Protein AF-A0A955PKI2-F1 (afdb_monomer_lite)

Secondary structure (DSSP, 8-state):
-------------------PPPP-HHHHHHHTTS-HHHHHHHHTT-S-S-HHHHHHHHHHHHHTT----HHHHHGGGT---------S-SS-HHHHHHHHHHHHHHHHHT-

Foldseek 3Di:
DDDDDDDDDDPDDDDDPDPPPQDDLVNLCVVLVHDSVQLVCLVVVHDDDDPVSSVSSVVSCVVSVDDDDPVVVCVVVVDDLDDDDDDPDCPPPVVVVVVVVVVVVSVVVPD

Structure (mmCIF, N/CA/C/O backbone):
data_AF-A0A955PKI2-F1
#
_entry.id   AF-A0A955PKI2-F1
#
loop_
_atom_site.group_PDB
_atom_site.id
_atom_site.type_symbol
_atom_site.label_atom_id
_atom_site.label_alt_id
_atom_site.label_comp_id
_atom_site.label_asym_id
_atom_site.label_entity_id
_atom_site.label_seq_id
_atom_site.pdbx_PDB_ins_code
_atom_site.Cartn_x
_atom_site.Cartn_y
_atom_site.Cartn_z
_atom_site.occupancy
_atom_site.B_iso_or_equiv
_atom_site.auth_seq_id
_atom_site.auth_comp_id
_atom_site.auth_asym_id
_atom_site.auth_atom_id
_atom_site.pdbx_PDB_model_num
ATOM 1 N N . MET A 1 1 ? -20.799 58.830 27.863 1.00 39.50 1 MET A N 1
ATOM 2 C CA . MET A 1 1 ? -21.331 58.659 26.495 1.00 39.50 1 MET A CA 1
ATOM 3 C C . MET A 1 1 ? -20.478 57.595 25.817 1.00 39.50 1 MET A C 1
ATOM 5 O O . MET A 1 1 ? -19.327 57.869 25.518 1.00 39.50 1 MET A O 1
ATOM 9 N N . ILE A 1 2 ? -20.978 56.360 25.725 1.00 36.38 2 ILE A N 1
ATOM 10 C CA . ILE A 1 2 ? -20.266 55.199 25.167 1.00 36.38 2 ILE A CA 1
ATOM 11 C C . ILE A 1 2 ? -21.163 54.642 24.058 1.00 36.38 2 ILE A C 1
ATOM 13 O O . ILE A 1 2 ? -22.318 54.322 24.327 1.00 36.38 2 ILE A O 1
ATOM 17 N N . LEU A 1 3 ? -20.649 54.556 22.832 1.00 44.12 3 LEU A N 1
ATOM 18 C CA . LEU A 1 3 ? -21.265 53.817 21.728 1.00 44.12 3 LEU A CA 1
ATOM 19 C C . LEU A 1 3 ? -20.385 52.591 21.434 1.00 44.12 3 LEU A C 1
ATOM 21 O O . LEU A 1 3 ? -19.178 52.768 21.262 1.00 44.12 3 LEU A O 1
ATOM 25 N N . PRO A 1 4 ? -20.931 51.366 21.349 1.00 43.19 4 PRO A N 1
ATOM 26 C CA . PRO A 1 4 ? -20.208 50.231 20.792 1.00 43.19 4 PRO A CA 1
ATOM 27 C C . PRO A 1 4 ? -20.349 50.229 19.263 1.00 43.19 4 PRO A C 1
ATOM 29 O O . PRO A 1 4 ? -21.457 50.211 18.731 1.00 43.19 4 PRO A O 1
ATOM 32 N N . ALA A 1 5 ? -19.228 50.217 18.544 1.00 43.59 5 ALA A N 1
ATOM 33 C CA . ALA A 1 5 ? -19.220 49.916 17.118 1.00 43.59 5 ALA A CA 1
ATOM 34 C C . ALA A 1 5 ? -19.172 48.394 16.928 1.00 43.59 5 ALA A C 1
ATOM 36 O O . ALA A 1 5 ? -18.155 47.747 17.177 1.00 43.59 5 ALA A O 1
ATOM 37 N N . THR A 1 6 ? -20.282 47.814 16.481 1.00 47.28 6 THR A N 1
ATOM 38 C CA . THR A 1 6 ? -20.299 46.500 15.836 1.00 47.28 6 THR A CA 1
ATOM 39 C C . THR A 1 6 ? -19.907 46.688 14.371 1.00 47.28 6 THR A C 1
ATOM 41 O O . THR A 1 6 ? -20.590 47.420 13.667 1.00 47.28 6 THR A O 1
ATOM 44 N N . SER A 1 7 ? -18.863 46.014 13.882 1.00 40.56 7 SER A N 1
ATOM 45 C CA . SER A 1 7 ? -18.804 45.593 12.474 1.00 40.56 7 SER A CA 1
ATOM 46 C C . SER A 1 7 ? -17.753 44.503 12.256 1.00 40.56 7 SER A C 1
ATOM 48 O O . SER A 1 7 ? -16.552 44.751 12.202 1.00 40.56 7 SER A O 1
ATOM 50 N N . ASN A 1 8 ? -18.272 43.282 12.141 1.00 52.72 8 ASN A N 1
ATOM 51 C CA . ASN A 1 8 ? -17.845 42.186 11.273 1.00 52.72 8 ASN A CA 1
ATOM 52 C C . ASN A 1 8 ? -16.723 42.515 10.263 1.00 52.72 8 ASN A C 1
ATOM 54 O O . ASN A 1 8 ? -16.875 43.433 9.459 1.00 52.72 8 ASN A O 1
ATOM 58 N N . ASN A 1 9 ? -15.675 41.683 10.205 1.00 52.66 9 ASN A N 1
ATOM 59 C CA . ASN A 1 9 ? -14.960 41.492 8.944 1.00 52.66 9 ASN A CA 1
ATOM 60 C C . ASN A 1 9 ? -14.388 40.072 8.797 1.00 52.66 9 ASN A C 1
ATOM 62 O O . ASN 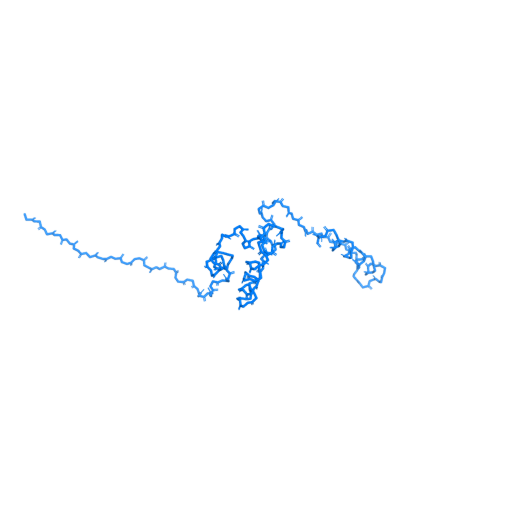A 1 9 ? -13.258 39.765 9.181 1.00 52.66 9 ASN A O 1
ATOM 66 N N . ASN A 1 10 ? -15.235 39.223 8.224 1.00 53.19 10 ASN A N 1
ATOM 67 C CA . ASN A 1 10 ? -14.928 38.055 7.407 1.00 53.19 10 ASN A CA 1
ATOM 68 C C . ASN A 1 10 ? -13.572 38.150 6.664 1.00 53.19 10 ASN A C 1
ATOM 70 O O . ASN A 1 10 ? -13.448 38.849 5.661 1.00 53.19 10 ASN A O 1
ATOM 74 N N . ARG A 1 11 ? -12.569 37.386 7.116 1.00 54.41 11 ARG A N 1
ATOM 75 C CA . ARG A 1 11 ? -11.324 37.130 6.371 1.00 54.41 11 ARG A CA 1
ATOM 76 C C . ARG A 1 11 ? -11.329 35.709 5.815 1.00 54.41 11 ARG A C 1
ATOM 78 O O . ARG A 1 11 ? -10.548 34.863 6.236 1.00 54.41 11 ARG A O 1
ATOM 85 N N . ASN A 1 12 ? -12.216 35.456 4.859 1.00 47.62 12 ASN A N 1
ATOM 86 C CA . ASN A 1 12 ? -12.076 34.327 3.948 1.00 47.62 12 ASN A CA 1
ATOM 87 C C . ASN A 1 12 ? -11.267 34.773 2.732 1.00 47.62 12 ASN A C 1
ATOM 89 O O . ASN A 1 12 ? -11.714 35.623 1.967 1.00 47.62 12 ASN A O 1
ATOM 93 N N . GLY A 1 13 ? -10.115 34.153 2.508 1.00 42.22 13 GLY A N 1
ATOM 94 C CA . GLY A 1 13 ? -9.396 34.343 1.259 1.00 42.22 13 GLY A CA 1
ATOM 95 C C . GLY A 1 13 ? -8.181 33.452 1.161 1.00 42.22 13 GLY A C 1
ATOM 96 O O . GLY A 1 13 ? -7.112 33.934 1.471 1.00 42.22 13 GLY A O 1
ATOM 97 N N . HIS A 1 14 ? -8.375 32.195 0.744 1.00 49.59 14 HIS A N 1
ATOM 98 C CA . HIS A 1 14 ? -7.484 31.419 -0.137 1.00 49.59 14 HIS A CA 1
ATOM 99 C C . HIS A 1 14 ? -8.274 30.200 -0.654 1.00 49.59 14 HIS A C 1
ATOM 101 O O . HIS A 1 14 ? -8.186 29.098 -0.114 1.00 49.59 14 HIS A O 1
ATOM 107 N N . GLN A 1 15 ? -9.115 30.403 -1.673 1.00 49.50 15 GLN A N 1
ATOM 108 C CA . GLN A 1 15 ? -9.765 29.299 -2.384 1.00 49.50 15 GLN A CA 1
ATOM 109 C C . GLN A 1 15 ? -8.751 28.699 -3.368 1.00 49.50 15 GLN A C 1
ATOM 111 O O . GLN A 1 15 ? -8.542 29.235 -4.453 1.00 49.50 15 GLN A O 1
ATOM 116 N N . HIS A 1 16 ? 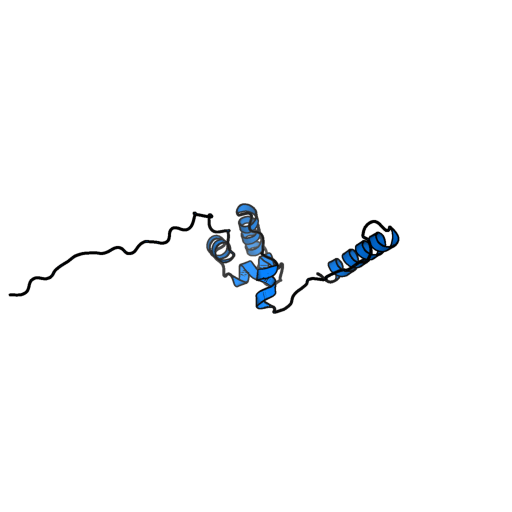-8.086 27.612 -2.971 1.00 48.09 16 HIS A N 1
ATOM 117 C CA . HIS A 1 16 ? -7.369 26.752 -3.913 1.00 48.09 16 HIS A CA 1
ATOM 118 C C . HIS A 1 16 ? -8.384 25.999 -4.791 1.00 48.09 16 HIS A C 1
ATOM 120 O O . HIS A 1 16 ? -9.457 25.646 -4.289 1.00 48.09 16 HIS A O 1
ATOM 126 N N . PRO A 1 17 ? -8.071 25.727 -6.074 1.00 50.44 17 PRO A N 1
ATOM 127 C CA . PRO A 1 17 ? -8.934 24.938 -6.948 1.00 50.44 17 PRO A CA 1
ATOM 128 C C . PRO A 1 17 ? -9.301 23.630 -6.240 1.00 50.44 17 PRO A C 1
ATOM 130 O O . PRO A 1 17 ? -8.432 22.923 -5.726 1.00 50.44 17 PRO A O 1
ATOM 133 N N . THR A 1 18 ? -10.601 23.361 -6.145 1.00 47.81 18 THR A N 1
ATOM 134 C CA . THR A 1 18 ? -11.205 22.306 -5.327 1.00 47.81 18 THR A CA 1
ATOM 135 C C . THR A 1 18 ? -10.916 20.921 -5.902 1.00 47.81 18 THR A C 1
ATOM 137 O O . THR A 1 18 ? -11.779 20.246 -6.463 1.00 47.81 18 THR A O 1
ATOM 140 N N . VAL A 1 19 ? -9.683 20.448 -5.722 1.00 61.94 19 VAL A N 1
ATOM 141 C CA . VAL A 1 19 ? -9.387 19.019 -5.787 1.00 61.94 19 VAL A CA 1
ATOM 142 C C . VAL A 1 19 ? -10.211 18.378 -4.675 1.00 61.94 19 VAL A C 1
ATOM 144 O O . VAL A 1 19 ? -9.989 18.663 -3.496 1.00 61.94 19 VAL A O 1
ATOM 147 N N . ARG A 1 20 ? -11.212 17.560 -5.032 1.00 62.28 20 ARG A N 1
ATOM 148 C CA . ARG A 1 20 ? -11.940 16.752 -4.042 1.00 62.28 20 ARG A CA 1
ATOM 149 C C . ARG A 1 20 ? -10.890 16.041 -3.183 1.00 62.28 20 ARG A C 1
ATOM 151 O O . ARG A 1 20 ? -10.002 15.416 -3.768 1.00 62.28 20 ARG A O 1
ATOM 158 N N . PRO A 1 21 ? -10.933 16.156 -1.844 1.00 68.62 21 PRO A N 1
ATOM 159 C CA . PRO A 1 21 ? -9.909 15.545 -1.014 1.00 68.62 21 PRO A CA 1
ATOM 160 C C . PRO A 1 21 ? -9.856 14.051 -1.328 1.00 68.62 21 PRO A C 1
ATOM 162 O O . PRO A 1 21 ? -10.885 13.375 -1.340 1.00 68.62 21 PRO A O 1
ATOM 165 N N . ALA A 1 22 ? -8.658 13.557 -1.647 1.00 78.00 22 ALA A N 1
ATOM 166 C CA . ALA A 1 22 ? -8.445 12.137 -1.871 1.00 78.00 22 ALA A CA 1
ATOM 167 C C . ALA A 1 22 ? -8.905 11.364 -0.630 1.00 78.00 22 ALA A C 1
ATOM 169 O O . ALA A 1 22 ? -8.670 11.801 0.500 1.00 78.00 22 ALA A O 1
ATOM 170 N N . VAL A 1 23 ? -9.553 10.218 -0.841 1.00 88.25 23 VAL A N 1
ATOM 171 C CA . VAL A 1 23 ? -10.038 9.367 0.250 1.00 88.25 23 VAL A CA 1
ATOM 172 C C . VAL A 1 23 ? -8.876 9.050 1.189 1.00 88.25 23 VAL A C 1
ATOM 174 O O . VAL A 1 23 ? -7.798 8.647 0.754 1.00 88.25 23 VAL A O 1
ATOM 177 N N . THR A 1 24 ? -9.088 9.233 2.491 1.00 90.81 24 THR A N 1
ATOM 178 C CA . THR A 1 24 ? -8.045 9.028 3.508 1.00 90.81 24 THR A CA 1
ATOM 179 C C . THR A 1 24 ? -8.358 7.840 4.415 1.00 90.81 24 THR A C 1
ATOM 181 O O . THR A 1 24 ? -9.515 7.469 4.614 1.00 90.81 24 THR A O 1
ATOM 184 N N . MET A 1 25 ? -7.334 7.278 5.072 1.00 91.38 25 MET A N 1
ATOM 185 C CA . MET A 1 25 ? -7.542 6.253 6.110 1.00 91.38 25 MET A CA 1
ATOM 186 C C . MET A 1 25 ? -8.428 6.748 7.262 1.00 91.38 25 MET A C 1
ATOM 188 O O . MET A 1 25 ? -9.140 5.951 7.868 1.00 91.38 25 MET A O 1
ATOM 192 N N . LYS A 1 26 ? -8.403 8.055 7.560 1.00 92.06 26 LYS A N 1
ATOM 193 C CA . LYS A 1 26 ? -9.260 8.678 8.578 1.00 92.06 26 LYS A CA 1
ATOM 194 C C . LYS A 1 26 ? -10.734 8.603 8.185 1.00 92.06 26 LYS A C 1
ATOM 196 O O . LYS A 1 26 ? -11.580 8.314 9.026 1.00 92.06 26 LYS A O 1
ATOM 201 N N . GLU A 1 27 ? -11.033 8.825 6.912 1.00 92.94 27 GLU A N 1
ATOM 202 C CA . GLU A 1 27 ? -12.389 8.720 6.384 1.00 92.94 27 GLU A CA 1
ATOM 203 C C . GLU A 1 27 ? -12.893 7.273 6.379 1.00 92.94 27 GLU A C 1
ATOM 205 O O . GLU A 1 27 ? -13.992 7.007 6.866 1.00 92.94 27 GLU A O 1
ATOM 210 N N . ILE A 1 28 ? -12.060 6.324 5.943 1.00 94.62 28 ILE A N 1
ATOM 211 C CA . ILE A 1 28 ? -12.382 4.890 6.007 1.00 94.62 28 ILE A CA 1
ATOM 212 C C . ILE A 1 28 ? -12.632 4.453 7.456 1.00 94.62 28 ILE A C 1
ATOM 214 O O . ILE A 1 28 ? -13.598 3.743 7.726 1.00 94.62 28 ILE A O 1
ATOM 218 N N . ALA A 1 29 ? -11.798 4.901 8.399 1.00 95.50 29 ALA A N 1
ATOM 219 C CA . ALA A 1 29 ? -11.944 4.587 9.818 1.00 95.50 29 ALA A CA 1
ATOM 220 C C . ALA A 1 29 ? -13.283 5.092 10.380 1.00 95.50 29 ALA A C 1
ATOM 222 O O . ALA A 1 29 ? -13.963 4.358 11.099 1.00 95.50 29 ALA A O 1
ATOM 223 N N . ARG A 1 30 ? -13.696 6.305 9.983 1.00 94.94 30 ARG A N 1
ATOM 224 C CA . ARG A 1 30 ? -15.002 6.874 10.337 1.00 94.94 30 ARG A CA 1
ATOM 225 C C . ARG A 1 30 ? -16.155 6.023 9.801 1.00 94.94 30 ARG A C 1
ATOM 227 O O . ARG A 1 30 ? -17.089 5.742 10.540 1.00 94.94 30 ARG A O 1
ATOM 234 N N . LEU A 1 31 ? -16.086 5.602 8.538 1.00 94.31 31 LEU A N 1
ATOM 235 C CA . LEU A 1 31 ? -17.144 4.815 7.891 1.00 94.31 31 LEU A CA 1
ATOM 236 C C . LEU A 1 31 ? -17.240 3.378 8.420 1.00 94.31 31 LEU A C 1
ATOM 238 O O . LEU A 1 31 ? -18.336 2.837 8.495 1.00 94.31 31 LEU A O 1
ATOM 242 N N . ALA A 1 32 ? -16.114 2.775 8.805 1.00 94.38 32 ALA A N 1
ATOM 243 C CA . ALA A 1 32 ? -16.045 1.416 9.354 1.00 94.38 32 ALA A CA 1
ATOM 244 C C . ALA A 1 32 ? -16.241 1.350 10.885 1.00 94.38 32 ALA A C 1
ATOM 246 O O . ALA A 1 32 ? -16.072 0.285 11.498 1.00 94.38 32 ALA A O 1
ATOM 247 N N . ASN A 1 33 ? -16.521 2.500 11.514 1.00 95.38 33 ASN A N 1
ATOM 248 C CA . ASN A 1 33 ? -16.606 2.683 12.962 1.00 95.38 33 ASN A CA 1
ATOM 249 C C . ASN A 1 33 ? -15.434 2.016 13.708 1.00 95.38 33 ASN A C 1
ATOM 251 O O . ASN A 1 33 ? -15.607 1.118 14.535 1.00 95.38 33 ASN A O 1
ATOM 255 N N . THR A 1 34 ? -14.211 2.388 13.330 1.00 96.12 34 THR A N 1
ATOM 256 C CA . THR A 1 34 ? -12.985 1.808 13.885 1.00 96.12 34 THR A CA 1
ATOM 257 C C . THR A 1 34 ? -11.861 2.838 13.965 1.00 96.12 34 THR A C 1
ATOM 259 O O . THR A 1 34 ? -11.992 3.971 13.512 1.00 96.12 34 THR A O 1
ATOM 262 N N . SER A 1 35 ? -10.728 2.460 14.554 1.00 96.19 35 SER A N 1
ATOM 263 C CA . SER A 1 35 ? -9.551 3.326 14.639 1.00 96.19 35 SER A CA 1
ATOM 264 C C . SER A 1 35 ? -8.730 3.317 13.345 1.00 96.19 35 SER A C 1
ATOM 266 O O . SER A 1 35 ? -8.673 2.314 12.628 1.00 96.19 35 SER A O 1
ATOM 268 N N . ILE A 1 36 ? -7.994 4.406 13.090 1.00 94.31 36 ILE A N 1
ATOM 269 C CA . ILE A 1 36 ? -7.031 4.496 11.972 1.00 94.31 36 ILE A CA 1
ATOM 270 C C . ILE A 1 36 ? -6.022 3.338 12.032 1.00 94.31 36 ILE A C 1
ATOM 272 O O . ILE A 1 36 ? -5.686 2.755 11.005 1.00 94.31 36 ILE A O 1
ATOM 276 N N . ALA A 1 37 ? -5.592 2.944 13.235 1.00 93.38 37 ALA A N 1
ATOM 277 C CA . ALA A 1 37 ? -4.689 1.812 13.435 1.00 93.38 37 ALA A CA 1
ATOM 278 C C . ALA A 1 37 ? -5.290 0.480 12.952 1.00 93.38 37 ALA A C 1
ATOM 280 O O . ALA A 1 37 ? -4.575 -0.357 12.405 1.00 93.38 37 ALA A O 1
ATOM 281 N N . THR A 1 38 ? -6.598 0.275 13.119 1.00 95.25 38 THR A N 1
ATOM 282 C CA . THR A 1 38 ? -7.282 -0.926 12.618 1.00 95.25 38 THR A CA 1
ATOM 283 C C . THR A 1 38 ? -7.340 -0.928 11.097 1.00 95.25 38 THR A C 1
ATOM 285 O O . THR A 1 38 ? -6.986 -1.933 10.487 1.00 95.25 38 THR A O 1
ATOM 288 N N . VAL A 1 39 ? -7.694 0.202 10.478 1.00 94.94 39 VAL A N 1
ATOM 289 C CA . VAL A 1 39 ? -7.674 0.341 9.011 1.00 94.94 39 VAL A CA 1
ATOM 290 C C . VAL A 1 39 ? -6.268 0.117 8.461 1.00 94.94 39 VAL A C 1
ATOM 292 O O . VAL A 1 39 ? -6.096 -0.652 7.522 1.00 94.94 39 VAL A O 1
ATOM 295 N N . SER A 1 40 ? -5.248 0.711 9.087 1.00 91.94 40 SER A N 1
ATOM 296 C CA . SER A 1 40 ? -3.844 0.521 8.712 1.00 91.94 40 SER A CA 1
ATOM 297 C C . SER A 1 40 ? -3.433 -0.955 8.756 1.00 91.94 40 SER A C 1
ATOM 299 O O . SER A 1 40 ? -2.819 -1.443 7.809 1.00 91.94 40 SER A O 1
ATOM 301 N N . ARG A 1 41 ? -3.830 -1.703 9.799 1.00 93.31 41 ARG A N 1
ATOM 302 C CA . ARG A 1 41 ? -3.589 -3.156 9.878 1.00 93.31 41 ARG A CA 1
ATOM 303 C C . ARG A 1 41 ? -4.316 -3.931 8.784 1.00 93.31 41 ARG A C 1
ATOM 305 O O . ARG A 1 41 ? -3.729 -4.852 8.229 1.00 93.31 41 ARG A O 1
ATOM 312 N N . VAL A 1 42 ? -5.565 -3.578 8.476 1.00 94.56 42 VAL A N 1
ATOM 313 C CA . VAL A 1 42 ? -6.333 -4.240 7.410 1.00 94.56 42 VAL A CA 1
ATOM 314 C C . VAL A 1 42 ? -5.679 -4.011 6.050 1.00 94.56 42 VAL A C 1
ATOM 316 O O . VAL A 1 42 ? -5.401 -4.982 5.354 1.00 94.56 42 VAL A O 1
ATOM 319 N N . VAL A 1 43 ? -5.370 -2.755 5.714 1.00 91.38 43 VAL A N 1
ATOM 320 C CA . VAL A 1 43 ? -4.736 -2.367 4.444 1.00 91.38 43 VAL A CA 1
ATOM 321 C C . VAL A 1 43 ? -3.342 -2.982 4.299 1.00 91.38 43 VAL A C 1
ATOM 323 O O . VAL A 1 43 ? -2.992 -3.450 3.225 1.00 91.38 43 VAL A O 1
ATOM 326 N N . ALA A 1 44 ? -2.560 -3.043 5.380 1.00 88.38 44 ALA A N 1
ATOM 327 C CA . ALA A 1 44 ? -1.247 -3.691 5.393 1.00 88.38 44 ALA A CA 1
ATOM 328 C C . ALA A 1 44 ? -1.311 -5.224 5.564 1.00 88.38 44 ALA A C 1
ATOM 330 O O . ALA A 1 44 ? -0.288 -5.843 5.843 1.00 88.38 44 ALA A O 1
ATOM 331 N N . ASN A 1 45 ? -2.506 -5.820 5.487 1.00 89.69 45 ASN A N 1
ATOM 332 C CA . ASN A 1 45 ? -2.771 -7.245 5.690 1.00 89.69 45 ASN A CA 1
ATOM 333 C C . ASN A 1 45 ? -2.139 -7.859 6.964 1.00 89.69 45 ASN A C 1
ATOM 335 O O . ASN A 1 45 ? -1.771 -9.029 7.001 1.00 89.69 45 ASN A O 1
ATOM 339 N N . LYS A 1 46 ? -2.016 -7.077 8.043 1.00 89.81 46 LYS A N 1
ATOM 340 C CA . LYS A 1 46 ? -1.464 -7.536 9.328 1.00 89.81 46 LYS A CA 1
ATOM 341 C C . LYS A 1 46 ? -2.517 -8.282 10.156 1.00 89.81 46 LYS A C 1
ATOM 343 O O . LYS A 1 46 ? -3.687 -7.892 10.107 1.00 89.81 46 LYS A O 1
ATOM 348 N N . PRO A 1 47 ? -2.139 -9.293 10.960 1.00 90.62 47 PRO A N 1
ATOM 349 C CA . PRO A 1 47 ? -3.063 -10.003 11.848 1.00 90.62 47 PRO A CA 1
ATOM 350 C C . PRO A 1 47 ? -3.599 -9.107 12.985 1.00 90.62 47 PRO A C 1
ATOM 352 O O . PRO A 1 47 ? -3.183 -7.958 13.151 1.00 90.62 47 PRO A O 1
ATOM 355 N N . GLY A 1 48 ? -4.545 -9.631 13.774 1.00 91.50 48 GLY A N 1
ATOM 356 C CA . GLY A 1 48 ? -5.102 -8.932 14.946 1.00 91.50 48 GLY A CA 1
ATOM 357 C C . GLY A 1 48 ? -6.374 -8.115 14.687 1.00 91.50 48 GLY A C 1
ATOM 358 O O . GLY A 1 48 ? -6.750 -7.283 15.508 1.00 91.50 48 GLY A O 1
ATOM 359 N N . VAL A 1 49 ? -7.056 -8.347 13.560 1.00 95.31 49 VAL A N 1
ATOM 360 C CA . VAL A 1 49 ? -8.383 -7.781 13.262 1.00 95.31 49 VAL A CA 1
ATOM 361 C C . VAL A 1 49 ? -9.347 -8.928 12.992 1.00 95.31 49 VAL A C 1
ATOM 363 O O . VAL A 1 49 ? -9.042 -9.801 12.179 1.00 95.31 49 VAL A O 1
ATOM 366 N N . ARG A 1 50 ? -10.501 -8.926 13.671 1.00 94.88 50 ARG A N 1
ATOM 367 C CA . ARG A 1 50 ? -11.542 -9.955 13.510 1.00 94.88 50 ARG A CA 1
ATOM 368 C C . ARG A 1 50 ? -11.967 -10.064 12.033 1.00 94.88 50 ARG A C 1
ATOM 370 O O . ARG A 1 50 ? -12.178 -9.010 11.426 1.00 94.88 50 ARG A O 1
ATOM 377 N N . PRO A 1 51 ? -12.174 -11.277 11.481 1.00 94.75 51 PRO A N 1
ATOM 378 C CA . PRO A 1 51 ? -12.493 -11.476 10.061 1.00 94.75 51 PRO A CA 1
ATOM 379 C C . PRO A 1 51 ? -13.654 -10.607 9.566 1.00 94.75 51 PRO A C 1
ATOM 381 O O . PRO A 1 51 ? -13.490 -9.851 8.616 1.00 94.75 51 PRO A O 1
ATOM 384 N N . LYS A 1 52 ? -14.767 -10.588 10.311 1.00 95.38 52 LYS A N 1
ATOM 385 C CA . LYS A 1 52 ? -15.944 -9.760 10.005 1.00 95.38 52 LYS A CA 1
ATOM 386 C C . LYS A 1 52 ? -15.614 -8.269 9.839 1.00 95.38 52 LYS A C 1
ATOM 388 O O . LYS A 1 52 ? -16.097 -7.616 8.924 1.00 95.38 52 LYS A O 1
ATOM 393 N N . LYS A 1 53 ? -14.777 -7.714 10.725 1.00 94.69 53 LYS A N 1
ATOM 394 C CA . LYS A 1 53 ? -14.407 -6.288 10.684 1.00 94.69 53 LYS A CA 1
ATOM 395 C C . LYS A 1 53 ? -13.384 -6.002 9.581 1.00 94.69 53 LYS A C 1
ATOM 397 O O . LYS A 1 53 ? -13.392 -4.916 9.013 1.00 94.69 53 LYS A O 1
ATOM 402 N N . ARG A 1 54 ? -12.512 -6.967 9.267 1.00 96.69 54 ARG A N 1
ATOM 403 C CA . ARG A 1 54 ? -11.595 -6.878 8.123 1.00 96.69 54 ARG A CA 1
ATOM 404 C C . ARG A 1 54 ? -12.373 -6.776 6.815 1.00 96.69 54 ARG A C 1
ATOM 406 O O . ARG A 1 54 ? -12.084 -5.886 6.026 1.00 96.69 54 ARG A O 1
ATOM 413 N N . GLU A 1 55 ? -13.349 -7.652 6.621 1.00 96.44 55 GLU A N 1
ATOM 414 C CA . GLU A 1 55 ? -14.200 -7.670 5.431 1.00 96.44 55 GLU A CA 1
ATOM 415 C C . GLU A 1 55 ? -14.960 -6.347 5.255 1.00 96.44 55 GLU A C 1
ATOM 417 O O . GLU A 1 55 ? -14.900 -5.735 4.194 1.00 96.44 55 GLU A O 1
ATOM 422 N N . GLU A 1 56 ? -15.571 -5.832 6.326 1.00 95.94 56 GLU A N 1
ATOM 423 C CA . GLU A 1 56 ? -16.246 -4.527 6.327 1.00 95.94 56 GLU A CA 1
ATOM 424 C C . GLU A 1 56 ? -15.321 -3.384 5.872 1.00 95.94 56 GLU A C 1
ATOM 426 O O . GLU A 1 56 ? -15.688 -2.580 5.013 1.00 95.94 56 GLU A O 1
ATOM 431 N N . VAL A 1 57 ? -14.096 -3.329 6.407 1.00 96.00 57 VAL A N 1
ATOM 432 C CA . VAL A 1 57 ? -13.107 -2.311 6.025 1.00 96.00 57 VAL A CA 1
ATOM 433 C C . VAL A 1 57 ? -12.678 -2.477 4.565 1.00 96.00 57 VAL A C 1
ATOM 435 O O . VAL A 1 57 ? -12.601 -1.479 3.851 1.00 96.00 57 VAL A O 1
ATOM 438 N N . LEU A 1 58 ? -12.419 -3.705 4.103 1.00 95.50 58 LEU A N 1
ATOM 439 C CA . LEU A 1 58 ? -12.026 -3.975 2.714 1.00 95.50 58 LEU A CA 1
ATOM 440 C C . LEU A 1 58 ? -13.127 -3.583 1.721 1.00 95.50 58 LEU A C 1
ATOM 442 O O . LEU A 1 58 ? -12.828 -2.974 0.693 1.00 95.50 58 LEU A O 1
ATOM 446 N N . ASN A 1 59 ? -14.391 -3.833 2.061 1.00 96.12 59 ASN A N 1
ATOM 447 C CA . ASN A 1 59 ? -15.537 -3.414 1.254 1.00 96.12 59 ASN A CA 1
ATOM 448 C C . ASN A 1 59 ? -15.610 -1.886 1.128 1.00 96.12 59 ASN A C 1
ATOM 450 O O . ASN A 1 59 ? -15.830 -1.356 0.039 1.00 96.12 59 ASN A O 1
ATOM 454 N N . ILE A 1 60 ? -15.374 -1.155 2.223 1.00 95.31 60 ILE A N 1
ATOM 455 C CA . ILE A 1 60 ? -15.340 0.314 2.205 1.00 95.31 60 ILE A CA 1
ATOM 456 C C . ILE A 1 60 ? -14.151 0.828 1.382 1.00 95.31 60 ILE A C 1
ATOM 458 O O . ILE A 1 60 ? -14.330 1.733 0.571 1.00 95.31 60 ILE A O 1
ATOM 462 N N . VAL A 1 61 ? -12.960 0.245 1.557 1.00 93.50 61 VAL A N 1
ATOM 463 C CA . VAL A 1 61 ? -11.750 0.583 0.784 1.00 93.50 61 VAL A CA 1
ATOM 464 C C . VAL A 1 61 ? -11.995 0.417 -0.715 1.00 93.50 61 VAL A C 1
ATOM 466 O O . VAL A 1 61 ? -11.701 1.336 -1.480 1.00 93.50 61 VAL A O 1
ATOM 469 N N . SER A 1 62 ? -12.575 -0.718 -1.115 1.00 92.94 62 SER A N 1
ATOM 470 C CA . SER A 1 62 ? -12.916 -1.019 -2.507 1.00 92.94 62 SER A CA 1
ATOM 471 C C . SER A 1 62 ? -13.935 -0.023 -3.064 1.00 92.94 62 SER A C 1
ATOM 473 O O . SER A 1 62 ? -13.679 0.612 -4.085 1.00 92.94 62 SER A O 1
ATOM 475 N N . ARG A 1 63 ? -15.041 0.208 -2.343 1.00 93.50 63 ARG A N 1
ATOM 476 C CA . ARG A 1 63 ? -16.108 1.134 -2.756 1.00 93.50 63 ARG A CA 1
ATOM 477 C C . ARG A 1 63 ? -15.621 2.570 -2.947 1.00 93.50 63 ARG A C 1
ATOM 479 O O . ARG A 1 63 ? -16.134 3.280 -3.803 1.00 93.50 63 ARG A O 1
ATOM 486 N N . LEU A 1 64 ? -14.664 3.008 -2.134 1.00 91.50 64 LEU A N 1
ATOM 487 C CA . LEU A 1 64 ? -14.114 4.361 -2.198 1.00 91.50 64 LEU A CA 1
ATOM 488 C C . LEU A 1 64 ? -12.906 4.482 -3.138 1.00 91.50 64 LEU A C 1
ATOM 490 O O . LEU A 1 64 ? -12.383 5.581 -3.305 1.00 91.50 64 LEU A O 1
ATOM 494 N N . GLY A 1 65 ? -12.431 3.378 -3.723 1.00 89.00 65 GLY A N 1
ATOM 495 C CA . GLY A 1 65 ? -11.248 3.379 -4.584 1.00 89.00 65 GLY A CA 1
ATOM 496 C C . GLY A 1 65 ? -9.973 3.829 -3.865 1.00 89.00 65 GLY A C 1
ATOM 497 O O . GLY A 1 65 ? -9.084 4.409 -4.491 1.00 89.00 65 GLY A O 1
ATOM 498 N N . PHE A 1 66 ? -9.877 3.606 -2.550 1.00 89.44 66 PHE A N 1
ATOM 499 C CA . PHE A 1 66 ? -8.715 4.033 -1.775 1.00 89.44 66 PHE A CA 1
ATOM 500 C C . PHE A 1 66 ? -7.465 3.260 -2.203 1.00 89.44 66 PHE A C 1
ATOM 502 O O . PHE A 1 66 ? -7.407 2.035 -2.088 1.00 89.44 66 PHE A O 1
ATOM 509 N N . LYS A 1 67 ? -6.439 3.994 -2.642 1.00 84.81 67 LYS A N 1
ATOM 510 C CA . LYS A 1 67 ? -5.117 3.452 -2.961 1.00 84.81 67 LYS A CA 1
ATOM 511 C C . LYS A 1 67 ? -4.098 3.958 -1.938 1.00 84.81 67 LYS A C 1
ATOM 513 O O . LYS A 1 67 ? -3.946 5.173 -1.796 1.00 84.81 67 LYS A O 1
ATOM 518 N N . PRO A 1 68 ? -3.398 3.066 -1.217 1.00 80.44 68 PRO A N 1
ATOM 519 C CA . PRO A 1 68 ? -2.341 3.475 -0.303 1.00 80.44 68 PRO A CA 1
ATOM 520 C C . PRO A 1 68 ? -1.232 4.203 -1.0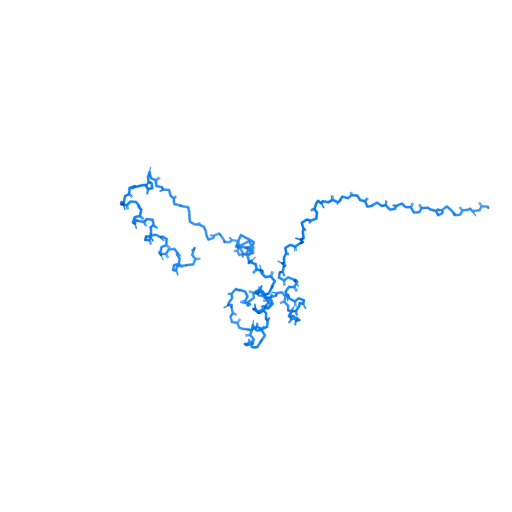65 1.00 80.44 68 PRO A C 1
ATOM 522 O O . PRO A 1 68 ? -0.770 3.729 -2.100 1.00 80.44 68 PRO A O 1
ATOM 525 N N . ASN A 1 69 ? -0.771 5.333 -0.535 1.00 83.00 69 ASN A N 1
ATOM 526 C CA . ASN A 1 69 ? 0.426 5.984 -1.051 1.00 83.00 69 ASN A CA 1
ATOM 527 C C . ASN A 1 69 ? 1.663 5.268 -0.486 1.00 83.00 69 ASN A C 1
ATOM 529 O O . ASN A 1 69 ? 1.936 5.356 0.715 1.00 83.00 69 ASN A O 1
ATOM 533 N N . LEU A 1 70 ? 2.396 4.563 -1.352 1.00 76.81 70 LEU A N 1
ATOM 534 C CA . LEU A 1 70 ? 3.572 3.782 -0.967 1.00 76.81 70 LEU A CA 1
ATOM 535 C C . LEU A 1 70 ? 4.660 4.658 -0.328 1.00 76.81 70 LEU A C 1
ATOM 537 O O . LEU A 1 70 ? 5.151 4.302 0.742 1.00 76.81 70 LEU A O 1
ATOM 541 N N . PHE A 1 71 ? 4.938 5.844 -0.879 1.00 78.00 71 PHE A N 1
ATOM 542 C CA . PHE A 1 71 ? 5.897 6.791 -0.296 1.00 78.00 71 PHE A CA 1
ATOM 543 C C . PHE A 1 71 ? 5.481 7.204 1.120 1.00 78.00 71 PHE A C 1
ATOM 545 O O . PHE A 1 71 ? 6.257 7.085 2.066 1.00 78.00 71 PHE A O 1
ATOM 552 N N . ALA A 1 72 ? 4.217 7.598 1.303 1.00 75.75 72 ALA A N 1
ATOM 553 C CA . ALA A 1 72 ? 3.699 7.980 2.619 1.00 75.75 72 ALA A CA 1
ATOM 554 C C . ALA A 1 72 ? 3.701 6.813 3.623 1.00 75.75 72 ALA A C 1
ATOM 556 O O . ALA A 1 72 ? 3.868 7.032 4.820 1.00 75.75 72 ALA A O 1
ATOM 557 N N . SER A 1 73 ? 3.534 5.571 3.156 1.00 74.50 73 SER A N 1
ATOM 558 C CA . SER A 1 73 ? 3.575 4.376 4.009 1.00 74.50 73 SER A CA 1
ATOM 559 C C . SER A 1 73 ? 4.983 4.034 4.517 1.00 74.50 73 SER A C 1
ATOM 561 O O . SER A 1 73 ? 5.123 3.400 5.567 1.00 74.50 73 SER A O 1
ATOM 563 N N . GLN A 1 74 ? 6.010 4.479 3.789 1.00 78.56 74 GLN A N 1
ATOM 564 C CA . GLN A 1 74 ? 7.423 4.274 4.101 1.00 78.56 74 GLN A CA 1
ATOM 565 C C . GLN A 1 74 ? 7.976 5.345 5.058 1.00 78.56 74 GLN A C 1
ATOM 567 O O . GLN A 1 74 ? 8.809 5.028 5.907 1.00 78.56 74 GLN A O 1
ATOM 572 N N . LEU A 1 75 ? 7.446 6.578 5.023 1.00 77.25 75 LEU A N 1
ATOM 573 C CA . LEU A 1 75 ? 7.869 7.687 5.899 1.00 77.25 75 LEU A CA 1
ATOM 574 C C . LEU A 1 75 ? 7.921 7.321 7.400 1.00 77.25 75 LEU A C 1
ATOM 576 O O . LEU A 1 75 ? 8.966 7.527 8.018 1.00 77.25 75 LEU A O 1
ATOM 580 N N . PRO A 1 76 ? 6.863 6.742 8.012 1.00 77.25 76 PRO A N 1
ATOM 581 C CA . PRO A 1 76 ? 6.898 6.361 9.426 1.00 77.25 76 PRO A CA 1
ATOM 582 C C . PRO A 1 76 ? 7.930 5.275 9.746 1.00 77.25 76 PRO A C 1
ATOM 584 O O . PRO A 1 76 ? 8.395 5.191 10.878 1.00 77.25 76 PRO A O 1
ATOM 587 N N . ARG A 1 77 ? 8.269 4.431 8.763 1.00 78.19 77 ARG A N 1
ATOM 588 C CA . ARG A 1 77 ? 9.257 3.354 8.909 1.00 78.19 77 ARG A CA 1
ATOM 589 C C . ARG A 1 77 ? 10.693 3.855 8.748 1.00 78.19 77 ARG A C 1
ATOM 591 O O . ARG A 1 77 ? 11.605 3.126 9.111 1.00 78.19 77 ARG A O 1
ATOM 598 N N . LYS A 1 78 ? 10.885 5.080 8.231 1.00 76.56 78 LYS A N 1
ATOM 599 C CA . LYS A 1 78 ? 12.190 5.647 7.842 1.00 76.56 78 LYS A CA 1
ATOM 600 C C . LYS A 1 78 ? 13.009 4.706 6.941 1.00 76.56 78 LYS A C 1
ATOM 602 O O . LYS A 1 78 ? 14.233 4.743 6.951 1.00 76.56 78 LYS A O 1
ATOM 607 N N . GLU A 1 79 ? 12.327 3.869 6.168 1.00 76.94 79 GLU A N 1
ATOM 608 C CA . GLU A 1 79 ? 12.917 2.836 5.319 1.00 76.94 79 GLU A CA 1
ATOM 609 C C . GLU A 1 79 ? 12.396 3.055 3.902 1.00 76.94 79 GLU A C 1
ATOM 611 O O . GLU A 1 79 ? 11.181 3.068 3.698 1.00 76.94 79 GLU A O 1
ATOM 616 N N . SER A 1 80 ? 13.304 3.240 2.942 1.00 77.88 80 SER A N 1
ATOM 617 C CA . SER A 1 80 ? 12.965 3.257 1.519 1.00 77.88 80 SER A CA 1
ATOM 618 C C . SER A 1 80 ? 13.146 1.857 0.950 1.00 77.88 80 SER A C 1
ATOM 620 O O . SER A 1 80 ? 14.223 1.276 1.084 1.00 77.88 80 SER A O 1
ATOM 622 N N . ARG A 1 81 ? 12.112 1.323 0.300 1.00 82.19 81 ARG A N 1
ATOM 623 C CA . ARG A 1 81 ? 12.196 0.059 -0.450 1.00 82.19 81 ARG A CA 1
ATOM 624 C C . ARG A 1 81 ? 12.232 0.341 -1.943 1.00 82.19 81 ARG A C 1
ATOM 626 O O . ARG A 1 81 ? 11.297 0.024 -2.658 1.00 82.19 81 ARG A O 1
ATOM 633 N N . ILE A 1 82 ? 13.271 1.044 -2.384 1.00 86.50 82 ILE A N 1
ATOM 634 C CA . ILE A 1 82 ? 13.483 1.393 -3.792 1.00 86.50 82 ILE A CA 1
ATOM 635 C C . ILE A 1 82 ? 14.876 0.910 -4.183 1.00 86.50 82 ILE A C 1
ATOM 637 O O . ILE A 1 82 ? 15.860 1.298 -3.553 1.00 86.50 82 ILE A O 1
ATOM 641 N N . LEU A 1 83 ? 14.955 0.085 -5.228 1.00 88.56 83 LEU A N 1
ATOM 642 C CA . LEU A 1 83 ? 16.213 -0.339 -5.840 1.00 88.56 83 LEU A CA 1
ATOM 643 C C . LEU A 1 83 ? 16.418 0.431 -7.144 1.00 88.56 83 LEU A C 1
ATOM 645 O O . LEU A 1 83 ? 15.603 0.343 -8.060 1.00 88.56 83 LEU A O 1
ATOM 649 N N . ALA A 1 84 ? 17.506 1.194 -7.226 1.00 90.81 84 ALA A N 1
ATOM 650 C CA . ALA A 1 84 ? 17.914 1.845 -8.463 1.00 90.81 84 ALA A CA 1
ATOM 651 C C . ALA A 1 84 ? 18.827 0.901 -9.254 1.00 90.81 84 ALA A C 1
ATOM 653 O O . ALA A 1 84 ? 19.846 0.444 -8.737 1.00 90.81 84 ALA A O 1
ATOM 654 N N . VAL A 1 85 ? 18.462 0.620 -10.505 1.00 90.25 85 VAL A N 1
ATOM 655 C CA . VAL A 1 85 ? 19.226 -0.253 -11.404 1.00 90.25 85 VAL A CA 1
ATOM 656 C C . VAL A 1 85 ? 19.772 0.587 -12.547 1.00 90.25 85 VAL A C 1
ATOM 658 O O . VAL A 1 85 ? 19.019 1.285 -13.222 1.00 90.25 85 VAL A O 1
ATOM 661 N N . MET A 1 86 ? 21.084 0.526 -12.757 1.00 90.25 86 MET A N 1
ATOM 662 C CA . MET A 1 86 ? 21.768 1.234 -13.835 1.00 90.25 86 MET A CA 1
ATOM 663 C C . MET A 1 86 ? 22.382 0.206 -14.779 1.00 90.25 86 MET A C 1
ATOM 665 O O . MET A 1 86 ? 23.106 -0.686 -14.343 1.00 90.25 86 MET A O 1
ATOM 669 N N . THR A 1 87 ? 22.088 0.333 -16.068 1.00 86.50 87 THR A N 1
ATOM 670 C CA . THR A 1 87 ? 22.626 -0.523 -17.129 1.00 86.50 87 THR A CA 1
ATOM 671 C C . THR A 1 87 ? 23.198 0.349 -18.239 1.00 86.50 87 THR A C 1
ATOM 673 O O . THR A 1 87 ? 22.751 1.479 -18.432 1.00 86.50 87 THR A O 1
ATOM 676 N N . SER A 1 88 ? 24.192 -0.166 -18.959 1.00 84.75 88 SER A N 1
ATOM 677 C CA . SER A 1 88 ? 24.764 0.500 -20.131 1.00 84.75 88 SER A CA 1
ATOM 678 C C . SER A 1 88 ? 23.796 0.545 -21.316 1.00 84.75 88 SER A C 1
ATOM 680 O O . SER A 1 88 ? 23.877 1.466 -22.119 1.00 84.75 88 SER A O 1
ATOM 682 N N . ASP A 1 89 ? 22.893 -0.436 -21.413 1.00 83.38 89 ASP A N 1
ATOM 683 C CA . ASP A 1 89 ? 21.876 -0.547 -22.461 1.00 83.38 89 ASP A CA 1
ATOM 684 C C . ASP A 1 89 ? 20.721 -1.455 -21.992 1.00 83.38 89 ASP A C 1
ATOM 686 O O . ASP A 1 89 ? 20.956 -2.474 -21.327 1.00 83.38 89 ASP A O 1
ATOM 690 N N . LEU A 1 90 ? 19.485 -1.073 -22.318 1.00 78.06 90 LEU A N 1
ATOM 691 C CA . LEU A 1 90 ? 18.253 -1.815 -22.032 1.00 78.06 90 LEU A CA 1
ATOM 692 C C . LEU A 1 90 ? 17.886 -2.802 -23.152 1.00 78.06 90 LEU A C 1
ATOM 694 O O . LEU A 1 90 ? 17.175 -3.769 -22.886 1.00 78.06 90 LEU A O 1
ATOM 698 N N . GLU A 1 91 ? 18.375 -2.595 -24.377 1.00 76.31 91 GLU A N 1
ATOM 699 C CA . GLU A 1 91 ? 18.034 -3.423 -25.544 1.00 76.31 91 GLU A CA 1
ATOM 700 C C . GLU A 1 91 ? 18.895 -4.691 -25.644 1.00 76.31 91 GLU A C 1
ATOM 702 O O . GLU A 1 91 ? 18.528 -5.671 -26.297 1.00 76.31 91 GLU A O 1
ATOM 707 N N . ASN A 1 92 ? 20.027 -4.726 -24.938 1.00 83.38 92 ASN A N 1
ATOM 708 C CA . ASN A 1 92 ? 20.869 -5.910 -24.876 1.00 83.38 92 ASN A CA 1
ATOM 709 C C . ASN A 1 92 ? 20.166 -7.051 -24.116 1.00 83.38 92 ASN A C 1
ATOM 711 O O . ASN A 1 92 ? 19.958 -6.984 -22.902 1.00 83.38 92 ASN A O 1
ATOM 715 N N . HIS A 1 93 ? 19.892 -8.154 -24.816 1.00 80.62 93 HIS A N 1
ATOM 716 C CA . HIS A 1 93 ? 19.221 -9.345 -24.281 1.00 80.62 93 HIS A CA 1
ATOM 717 C C . HIS A 1 93 ? 19.863 -9.909 -22.993 1.00 80.62 93 HIS A C 1
ATOM 719 O O . HIS A 1 93 ? 19.168 -10.411 -22.102 1.00 80.62 93 HIS A O 1
ATOM 725 N N . ARG A 1 94 ? 21.192 -9.787 -22.838 1.00 79.50 94 ARG A N 1
ATOM 726 C CA . ARG A 1 94 ? 21.897 -10.200 -21.608 1.00 79.50 94 ARG A CA 1
ATOM 727 C C . ARG A 1 94 ? 21.541 -9.315 -20.411 1.00 79.50 94 ARG A C 1
ATOM 729 O O . ARG A 1 94 ? 21.382 -9.831 -19.311 1.00 79.50 94 ARG A O 1
ATOM 736 N N . ASN A 1 95 ? 21.383 -8.010 -20.621 1.00 83.75 95 ASN A N 1
ATOM 737 C CA . ASN A 1 95 ? 21.004 -7.071 -19.566 1.00 83.75 95 ASN A CA 1
ATOM 738 C C . ASN A 1 95 ? 19.518 -7.213 -19.219 1.00 83.75 95 ASN A C 1
ATOM 740 O O . ASN A 1 95 ? 19.172 -7.242 -18.042 1.00 83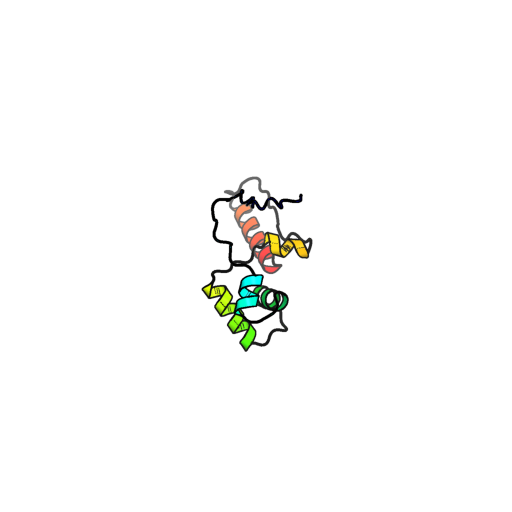.75 95 ASN A O 1
ATOM 744 N N . ALA A 1 96 ? 18.654 -7.383 -20.225 1.00 87.38 96 ALA A N 1
ATOM 745 C CA . ALA A 1 96 ? 17.218 -7.582 -20.025 1.00 87.38 96 ALA A CA 1
ATOM 746 C C . ALA A 1 96 ? 16.926 -8.806 -19.139 1.00 87.38 96 ALA A C 1
ATOM 748 O O . ALA A 1 96 ? 16.213 -8.698 -18.143 1.00 87.38 96 ALA A O 1
ATOM 749 N N . SER A 1 97 ? 17.554 -9.949 -19.439 1.00 89.06 97 SER A N 1
ATOM 750 C CA . SER A 1 97 ? 17.411 -11.165 -18.623 1.00 89.06 97 SER A CA 1
ATOM 751 C C . SER A 1 97 ? 17.951 -11.004 -17.195 1.00 89.06 97 SER A C 1
ATOM 753 O O . SER A 1 97 ? 17.371 -11.544 -16.251 1.00 89.06 97 SER A O 1
ATOM 755 N N . MET A 1 98 ? 19.031 -10.242 -16.988 1.00 89.88 98 MET A N 1
ATOM 756 C CA . MET A 1 98 ? 19.513 -9.923 -15.638 1.00 89.88 98 MET A CA 1
ATOM 757 C C . MET A 1 98 ? 18.533 -9.033 -14.869 1.00 89.88 98 MET A C 1
ATOM 759 O O . MET A 1 98 ? 18.251 -9.328 -13.709 1.00 89.88 98 MET A O 1
ATOM 763 N N . ILE A 1 99 ? 17.999 -7.984 -15.500 1.00 92.19 99 ILE A N 1
ATOM 764 C CA . ILE A 1 99 ? 17.029 -7.067 -14.882 1.00 92.19 99 ILE A CA 1
ATOM 765 C C . ILE A 1 99 ? 15.756 -7.821 -14.490 1.00 92.19 99 ILE A C 1
ATOM 767 O O . ILE A 1 99 ? 15.286 -7.665 -13.369 1.00 92.19 99 ILE A O 1
ATOM 771 N N . GLU A 1 100 ? 15.245 -8.698 -15.353 1.00 91.12 100 GLU A N 1
ATOM 772 C CA . GLU A 1 100 ? 14.053 -9.504 -15.068 1.00 91.12 100 GLU A CA 1
ATOM 773 C C . GLU A 1 100 ? 14.269 -10.449 -13.869 1.00 91.12 100 GLU A C 1
ATOM 775 O O . GLU A 1 100 ? 13.405 -10.618 -13.006 1.00 91.12 100 GLU A O 1
ATOM 780 N N . ASN A 1 101 ? 15.452 -11.063 -13.774 1.00 93.19 101 ASN A N 1
ATOM 781 C CA . ASN A 1 101 ? 15.799 -11.915 -12.637 1.00 93.19 101 ASN A CA 1
ATOM 782 C C . ASN A 1 101 ? 16.008 -11.112 -11.346 1.00 93.19 101 ASN A C 1
ATOM 784 O O . ASN A 1 101 ? 15.599 -11.570 -10.276 1.00 93.19 101 ASN A O 1
ATOM 788 N N . LEU A 1 102 ? 16.599 -9.918 -11.443 1.00 93.69 102 LEU A N 1
ATOM 789 C CA . LEU A 1 102 ? 16.727 -8.983 -10.329 1.00 93.69 102 LEU A CA 1
ATOM 790 C C . LEU A 1 102 ? 15.350 -8.533 -9.830 1.00 93.69 102 LEU A C 1
ATOM 792 O O . LEU A 1 102 ? 15.099 -8.603 -8.631 1.00 93.69 102 LEU A O 1
ATOM 796 N N . GLU A 1 103 ? 14.446 -8.147 -10.730 1.00 93.25 103 GLU A N 1
ATOM 797 C CA . GLU A 1 103 ? 13.065 -7.775 -10.411 1.00 93.25 103 GLU A CA 1
ATOM 798 C C . GLU A 1 103 ? 12.337 -8.924 -9.701 1.00 93.25 103 GLU A C 1
ATOM 800 O O . GLU A 1 103 ? 11.743 -8.734 -8.639 1.00 93.25 103 GLU A O 1
ATOM 805 N N . ARG A 1 104 ? 12.429 -10.151 -10.230 1.00 94.38 104 ARG A N 1
ATOM 806 C CA . ARG A 1 104 ? 11.839 -11.334 -9.584 1.00 94.38 104 ARG A CA 1
ATOM 807 C C . ARG A 1 104 ? 12.403 -11.591 -8.189 1.00 94.38 104 ARG A C 1
ATOM 809 O O . ARG A 1 104 ? 11.664 -12.012 -7.299 1.00 94.38 104 ARG A O 1
ATOM 816 N N . ALA A 1 105 ? 13.704 -11.400 -7.985 1.00 94.38 105 ALA A N 1
ATOM 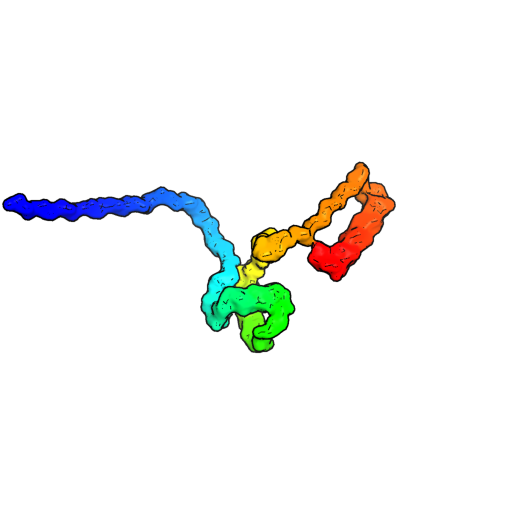817 C CA . ALA A 1 105 ? 14.318 -11.546 -6.670 1.00 94.38 105 ALA A CA 1
ATOM 818 C C . ALA A 1 105 ? 13.859 -10.439 -5.706 1.00 94.38 105 ALA A C 1
ATOM 820 O O . ALA A 1 105 ? 13.421 -10.750 -4.603 1.00 94.38 105 ALA A O 1
ATOM 821 N N . ALA A 1 106 ? 13.874 -9.183 -6.150 1.00 92.38 106 ALA A N 1
ATOM 822 C CA . ALA A 1 106 ? 13.439 -8.019 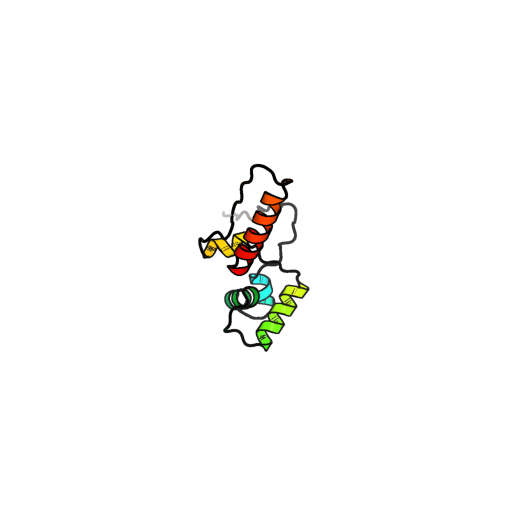-5.384 1.00 92.38 106 ALA A CA 1
ATOM 823 C C . ALA A 1 106 ? 11.975 -8.144 -4.924 1.00 92.38 106 ALA A C 1
ATOM 825 O O . ALA A 1 106 ? 11.694 -8.029 -3.731 1.00 92.38 106 ALA A O 1
ATOM 826 N N . ASN A 1 107 ? 11.069 -8.512 -5.837 1.00 89.12 107 ASN A N 1
ATOM 827 C CA . ASN A 1 107 ? 9.653 -8.728 -5.534 1.00 89.12 107 ASN A CA 1
ATOM 828 C C . ASN A 1 107 ? 9.437 -9.812 -4.462 1.00 89.12 107 ASN A C 1
ATOM 830 O O . ASN A 1 107 ? 8.552 -9.677 -3.615 1.00 89.12 107 ASN A O 1
ATOM 834 N N . ARG A 1 108 ? 10.245 -10.886 -4.462 1.00 90.69 108 ARG A N 1
ATOM 835 C CA . ARG A 1 108 ? 10.163 -11.947 -3.436 1.00 90.69 108 ARG A CA 1
ATOM 836 C C . ARG A 1 108 ? 10.548 -11.447 -2.044 1.00 90.69 108 ARG A C 1
ATOM 838 O O . ARG A 1 108 ? 9.940 -11.874 -1.068 1.00 90.69 108 ARG A O 1
ATOM 845 N N . GLU A 1 109 ? 11.493 -10.516 -1.966 1.00 88.62 109 GLU A N 1
ATOM 846 C CA . GLU A 1 109 ? 11.937 -9.883 -0.716 1.00 88.62 109 GLU A CA 1
ATOM 847 C C . GLU A 1 109 ? 11.076 -8.660 -0.321 1.00 88.62 109 GLU A C 1
ATOM 849 O O . GLU A 1 109 ? 11.266 -8.037 0.731 1.00 88.62 109 GLU A O 1
ATOM 854 N N . GLY A 1 110 ? 10.076 -8.322 -1.142 1.00 83.19 110 GLY A N 1
ATOM 855 C CA . GLY A 1 110 ? 9.148 -7.220 -0.906 1.00 83.19 110 GLY A CA 1
ATOM 856 C C . GLY A 1 110 ? 9.762 -5.840 -1.139 1.00 83.19 110 GLY A C 1
ATOM 857 O O . GLY A 1 110 ? 9.459 -4.922 -0.365 1.00 83.19 110 GLY A O 1
ATOM 858 N N . TYR A 1 111 ? 10.633 -5.731 -2.144 1.00 79.25 111 TYR A N 1
ATOM 859 C CA . TYR A 1 111 ? 11.087 -4.478 -2.752 1.00 79.25 111 TYR A CA 1
ATOM 860 C C . TYR A 1 111 ? 10.207 -4.101 -3.941 1.00 79.25 111 TYR A C 1
ATOM 862 O O . TYR A 1 111 ? 9.745 -5.033 -4.634 1.00 79.25 111 TYR A O 1
#

Radius of gyration: 24.33 Å; chains: 1; bounding box: 46×71×52 Å

pLDDT: mean 81.34, std 16.89, range [36.38, 96.69]

Sequence (111 aa):
MILPATSNNNRNGHQHPTVRPAVTMKEIARLANTSIATVSRVVANKPGVRPKKREEVLNIVSRLGFKPNLFASQLPRKESRILAVMTSDLENHRNASMIENLERAANREGY